Protein AF-A0A924RLX3-F1 (afdb_monomer_lite)

Sequence (159 aa):
MFYLFYLVIYELLSKEIRAISNETFDKALSFITIPIEFLFFIWLFALKSLKNIKLYFVYTTIYLLSFLPKLSLEKGMYYFNSFNYLIGGFILMYLILLELYQQIKSDEILISKQKKMFYITLGVGLFYIGNLPFFGLYYMILKEPTIWNYYYIFFMTTY

Secondary structure (DSSP, 8-state):
-HHHHHHHHHHHHHHHHHTTS-HHHHHHHHHHHHHHHHHHHHIIIIIIIS--HHHHHHHHHHHHHTTHHHHHS-TT-GGGTTHHHHHHHHHHHHHHHHHHHHHHHSTTHHHHTTSHHHHHHHHHIIIIIHHHHHHHHHHHHTT-HHHHHHHHHHHHHH-

Structure (mmCIF, N/CA/C/O backbone):
data_AF-A0A924RLX3-F1
#
_entry.id   AF-A0A924RLX3-F1
#
loop_
_atom_site.group_PDB
_atom_site.id
_atom_site.type_symbol
_atom_site.label_atom_id
_atom_site.label_alt_id
_atom_site.label_comp_id
_atom_site.label_asym_id
_atom_site.label_entity_id
_atom_site.label_seq_id
_atom_site.pdbx_PDB_ins_code
_atom_site.Cartn_x
_atom_site.Cartn_y
_atom_site.Cartn_z
_atom_site.occupancy
_atom_site.B_iso_or_equiv
_atom_site.auth_seq_id
_atom_site.auth_comp_id
_atom_site.auth_asym_id
_atom_site.auth_atom_id
_atom_site.pdbx_PDB_model_num
ATOM 1 N N . MET A 1 1 ? -11.302 11.488 -1.986 1.00 58.16 1 MET A N 1
ATOM 2 C CA . MET A 1 1 ? -11.396 12.478 -3.082 1.00 58.16 1 MET A CA 1
ATOM 3 C C . MET A 1 1 ? -10.021 12.950 -3.533 1.00 58.16 1 MET A C 1
ATOM 5 O O . MET A 1 1 ? -9.705 12.702 -4.682 1.00 58.16 1 MET A O 1
ATOM 9 N N . PHE A 1 2 ? -9.176 13.519 -2.665 1.00 72.50 2 PHE A N 1
ATOM 10 C CA . PHE A 1 2 ? -7.843 14.019 -3.059 1.00 72.50 2 PHE A CA 1
ATOM 11 C C . PHE A 1 2 ? -6.936 12.996 -3.767 1.00 72.50 2 PHE A C 1
ATOM 13 O O . PHE A 1 2 ? -6.316 13.332 -4.765 1.00 72.50 2 PHE A O 1
ATOM 20 N N . TYR A 1 3 ? -6.917 11.737 -3.319 1.00 75.12 3 TYR A N 1
ATOM 21 C CA . TYR A 1 3 ? -6.116 10.690 -3.967 1.00 75.12 3 TYR A CA 1
ATOM 22 C C . TYR A 1 3 ? -6.598 10.327 -5.384 1.00 75.12 3 TYR A C 1
ATOM 24 O O . TYR A 1 3 ? -5.788 10.116 -6.275 1.00 75.12 3 TYR A O 1
ATOM 32 N N . LEU A 1 4 ? -7.914 10.330 -5.627 1.00 74.12 4 LEU A N 1
ATOM 33 C CA . LEU A 1 4 ? -8.462 10.104 -6.970 1.00 74.12 4 LEU A CA 1
ATOM 34 C C . LEU A 1 4 ? -8.118 11.259 -7.912 1.00 74.12 4 LEU A C 1
ATOM 36 O O . LEU A 1 4 ? -7.771 11.021 -9.059 1.00 74.12 4 LEU A O 1
ATOM 40 N N . PHE A 1 5 ? -8.152 12.501 -7.419 1.00 79.56 5 PHE A N 1
ATOM 41 C CA . PHE A 1 5 ? -7.668 13.647 -8.191 1.00 79.56 5 PHE A CA 1
ATOM 42 C C . PHE A 1 5 ? -6.179 13.525 -8.512 1.00 79.56 5 PHE A C 1
ATOM 44 O O . PHE A 1 5 ? -5.789 13.774 -9.646 1.00 79.56 5 PHE A O 1
ATOM 51 N N . TYR A 1 6 ? -5.364 13.094 -7.548 1.00 80.88 6 TYR A N 1
ATOM 52 C CA . TYR A 1 6 ? -3.951 12.810 -7.786 1.00 80.88 6 TYR A CA 1
ATOM 53 C C . TYR A 1 6 ? -3.752 11.742 -8.873 1.00 80.88 6 TYR A C 1
ATOM 55 O O . TYR A 1 6 ? -2.969 11.971 -9.788 1.00 80.88 6 TYR A O 1
ATOM 63 N N . LEU A 1 7 ? -4.494 10.628 -8.824 1.00 79.44 7 LEU A N 1
ATOM 64 C CA . LEU A 1 7 ? -4.428 9.574 -9.843 1.00 79.44 7 LEU A CA 1
ATOM 65 C C . LEU A 1 7 ? -4.845 10.075 -11.229 1.00 79.44 7 LEU A C 1
ATOM 67 O O . LEU A 1 7 ? -4.153 9.809 -12.203 1.00 79.44 7 LEU A O 1
ATOM 71 N N . VAL A 1 8 ? -5.933 10.842 -11.319 1.00 82.06 8 VAL A N 1
ATOM 72 C CA . VAL A 1 8 ? -6.399 11.409 -12.594 1.00 82.06 8 VAL A CA 1
ATOM 73 C C . VAL A 1 8 ? -5.371 12.384 -13.168 1.00 82.06 8 VAL A C 1
ATOM 75 O O . VAL A 1 8 ? -5.068 12.328 -14.356 1.00 82.06 8 VAL A O 1
ATOM 78 N N . ILE A 1 9 ? -4.796 13.254 -12.333 1.00 80.75 9 ILE A N 1
ATOM 79 C CA . ILE A 1 9 ? -3.732 14.175 -12.753 1.00 80.75 9 ILE A CA 1
ATOM 80 C C . ILE A 1 9 ? -2.501 13.388 -13.209 1.00 80.75 9 ILE A C 1
ATOM 82 O O . ILE A 1 9 ? -1.943 13.693 -14.259 1.00 80.75 9 ILE A O 1
ATOM 86 N N . TYR A 1 10 ? -2.099 12.364 -12.455 1.00 78.25 10 TYR A N 1
ATOM 87 C CA . TYR A 1 10 ? -0.997 11.485 -12.829 1.00 78.25 10 TYR A CA 1
ATOM 88 C C . TYR A 1 10 ? -1.237 10.831 -14.190 1.00 78.25 10 TYR A C 1
ATOM 90 O O . TYR A 1 10 ? -0.352 10.860 -15.040 1.00 78.25 10 TYR A O 1
ATOM 98 N N . GLU A 1 11 ? -2.427 10.282 -14.423 1.00 78.38 11 GLU A N 1
ATOM 99 C CA . GLU A 1 11 ? -2.739 9.572 -15.658 1.00 78.38 11 GLU A CA 1
ATOM 100 C C . GLU A 1 11 ? -2.756 10.515 -16.867 1.00 78.38 11 GLU A C 1
ATOM 102 O O . GLU A 1 11 ? -2.125 10.217 -17.884 1.00 78.38 11 GLU A O 1
ATOM 107 N N . LEU A 1 12 ? -3.361 11.698 -16.724 1.00 81.06 12 LEU A N 1
ATOM 108 C CA . LEU A 1 12 ? -3.350 12.743 -17.751 1.00 81.06 12 LEU A CA 1
ATOM 109 C C . LEU A 1 12 ? -1.924 13.199 -18.088 1.00 81.06 12 LEU A C 1
ATOM 111 O O . LEU A 1 12 ? -1.556 13.243 -19.261 1.00 81.06 12 LEU A O 1
ATOM 115 N N . LEU A 1 13 ? -1.104 13.471 -17.068 1.00 76.75 13 LEU A N 1
ATOM 116 C CA . LEU A 1 13 ? 0.297 13.851 -17.258 1.00 76.75 13 LEU A CA 1
ATOM 117 C C . LEU A 1 13 ? 1.098 12.715 -17.898 1.00 76.75 13 LEU A C 1
ATOM 119 O O . LEU A 1 13 ? 1.863 12.953 -18.824 1.00 76.75 13 LEU A O 1
ATOM 123 N N . SER A 1 14 ? 0.900 11.472 -17.458 1.00 69.50 14 SER A N 1
ATOM 124 C CA . SER A 1 14 ? 1.621 10.317 -17.999 1.00 69.50 14 SER A CA 1
ATOM 125 C C . SER A 1 14 ? 1.324 10.089 -19.484 1.00 69.50 14 SER A C 1
ATOM 127 O O . SER A 1 14 ? 2.225 9.732 -20.238 1.00 69.50 14 SER A O 1
ATOM 129 N N . LYS A 1 15 ? 0.089 10.355 -19.931 1.00 73.25 15 LYS A N 1
ATOM 130 C CA . LYS A 1 15 ? -0.324 10.206 -21.331 1.00 73.25 15 LYS A CA 1
ATOM 131 C C . LYS A 1 15 ? 0.337 11.244 -22.241 1.00 73.25 15 LYS A C 1
ATOM 133 O O . LYS A 1 15 ? 0.865 10.880 -23.288 1.00 73.25 15 LYS A O 1
ATOM 138 N N . GLU A 1 16 ? 0.334 12.510 -21.828 1.00 70.44 16 GLU A N 1
ATOM 139 C CA . GLU A 1 16 ? 1.005 13.612 -22.537 1.00 70.44 16 GLU A CA 1
ATOM 140 C C . GLU A 1 16 ? 2.525 13.385 -22.594 1.00 70.44 16 GLU A C 1
ATOM 142 O O . GLU A 1 16 ? 3.168 13.573 -23.622 1.00 70.44 16 GLU A O 1
ATOM 147 N N . ILE A 1 17 ? 3.107 12.900 -21.498 1.00 64.69 17 ILE A N 1
ATOM 148 C CA . ILE A 1 17 ? 4.552 12.696 -21.365 1.00 64.69 17 ILE A CA 1
ATOM 149 C C . ILE A 1 17 ? 5.039 11.466 -22.148 1.00 64.69 17 ILE A C 1
ATOM 151 O O . ILE A 1 17 ? 6.130 11.511 -22.724 1.00 64.69 17 ILE A O 1
ATOM 155 N N . ARG A 1 18 ? 4.232 10.401 -22.253 1.00 66.19 18 ARG A N 1
ATOM 156 C CA . ARG A 1 18 ? 4.504 9.256 -23.145 1.00 66.19 18 ARG A CA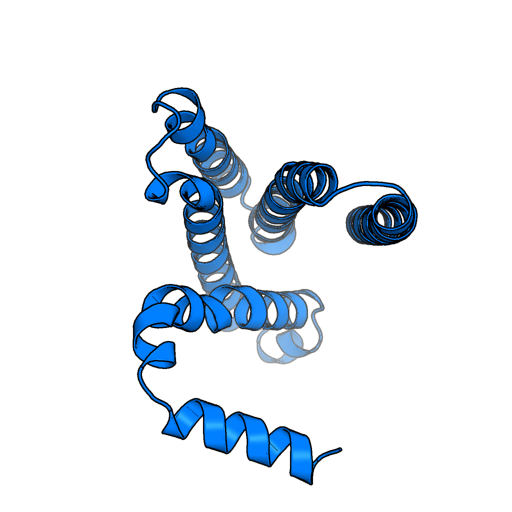 1
ATOM 157 C C . ARG A 1 18 ? 4.524 9.632 -24.618 1.00 66.19 18 ARG A C 1
ATOM 159 O O . ARG A 1 18 ? 5.227 8.994 -25.391 1.00 66.19 18 ARG A O 1
ATOM 166 N N . ALA A 1 19 ? 3.779 10.665 -25.006 1.00 67.38 19 ALA A N 1
ATOM 167 C CA . ALA A 1 19 ? 3.797 11.164 -26.376 1.00 67.38 19 ALA A CA 1
ATOM 168 C C . ALA A 1 19 ? 5.089 11.939 -26.714 1.00 67.38 19 ALA A C 1
ATOM 170 O O . ALA A 1 19 ? 5.382 12.136 -27.890 1.00 67.38 19 ALA A O 1
ATOM 171 N N . ILE A 1 20 ? 5.856 12.373 -25.702 1.00 68.88 20 ILE A N 1
ATOM 172 C CA . ILE A 1 20 ? 6.985 13.307 -25.858 1.00 68.88 20 ILE A CA 1
ATOM 173 C C . ILE A 1 20 ? 8.338 12.691 -25.440 1.00 68.88 20 ILE A C 1
ATOM 175 O O . ILE A 1 20 ? 9.379 13.133 -25.925 1.00 68.88 20 ILE A O 1
ATOM 179 N N . SER A 1 21 ? 8.372 11.688 -24.552 1.00 58.62 21 SER A N 1
ATOM 180 C CA . SER A 1 21 ? 9.612 11.219 -23.903 1.00 58.62 21 SER A CA 1
ATOM 181 C C . SER A 1 21 ? 9.880 9.710 -24.018 1.00 58.62 21 SER A C 1
ATOM 183 O O . SER A 1 21 ? 8.967 8.903 -24.158 1.00 58.62 21 SER A O 1
ATOM 185 N N . ASN A 1 22 ? 11.166 9.336 -23.938 1.00 60.25 22 ASN A N 1
ATOM 186 C CA . ASN A 1 22 ? 11.646 7.947 -23.896 1.00 60.25 22 ASN A CA 1
ATOM 187 C C . ASN A 1 22 ? 11.262 7.237 -22.577 1.00 60.25 22 ASN A C 1
ATOM 189 O O . ASN A 1 22 ? 11.099 7.887 -21.543 1.00 60.25 22 ASN A O 1
ATOM 193 N N . GLU A 1 23 ? 11.245 5.892 -22.588 1.00 61.06 23 GLU A N 1
ATOM 194 C CA . GLU A 1 23 ? 10.917 4.978 -21.464 1.00 61.06 23 GLU A CA 1
ATOM 195 C C . GLU A 1 23 ? 11.507 5.333 -20.079 1.00 61.06 23 GLU A C 1
ATOM 197 O O . GLU A 1 23 ? 11.050 4.842 -19.043 1.00 61.06 23 GLU A O 1
ATOM 202 N N . THR A 1 24 ? 12.573 6.129 -20.027 1.00 59.78 24 THR A N 1
ATOM 203 C CA . THR A 1 24 ? 13.251 6.540 -18.795 1.00 59.78 24 THR A CA 1
ATOM 204 C C . THR A 1 24 ? 12.398 7.450 -17.912 1.00 59.78 24 THR A C 1
ATOM 206 O O . THR A 1 24 ? 12.507 7.361 -16.687 1.00 59.78 24 THR A O 1
ATOM 209 N N . PHE A 1 25 ? 11.529 8.285 -18.487 1.00 63.34 25 PHE A N 1
ATOM 210 C CA . PHE A 1 25 ? 10.708 9.219 -17.710 1.00 63.34 25 PHE A CA 1
ATOM 211 C C . PHE A 1 25 ? 9.480 8.539 -17.081 1.00 63.34 25 PHE A C 1
ATOM 213 O O . PHE A 1 25 ? 9.163 8.788 -15.917 1.00 63.34 25 PHE A O 1
ATOM 220 N N . ASP A 1 26 ? 8.859 7.588 -17.784 1.00 61.41 26 ASP A N 1
ATOM 221 C CA . ASP A 1 26 ? 7.787 6.737 -17.239 1.00 61.41 26 ASP A CA 1
ATOM 222 C C . ASP A 1 26 ? 8.255 5.923 -16.022 1.00 61.41 26 ASP A C 1
ATOM 224 O O . ASP A 1 26 ? 7.535 5.786 -15.024 1.00 61.41 26 ASP A O 1
ATOM 228 N N . LYS A 1 27 ? 9.496 5.421 -16.065 1.00 65.56 27 LYS A N 1
ATOM 229 C CA . LYS A 1 27 ? 10.123 4.728 -14.928 1.00 65.56 27 LYS A CA 1
ATOM 230 C C . LYS A 1 27 ? 10.310 5.666 -13.730 1.00 65.56 27 LYS A C 1
ATOM 232 O O . LYS A 1 27 ? 10.097 5.241 -12.596 1.00 65.56 27 LYS A O 1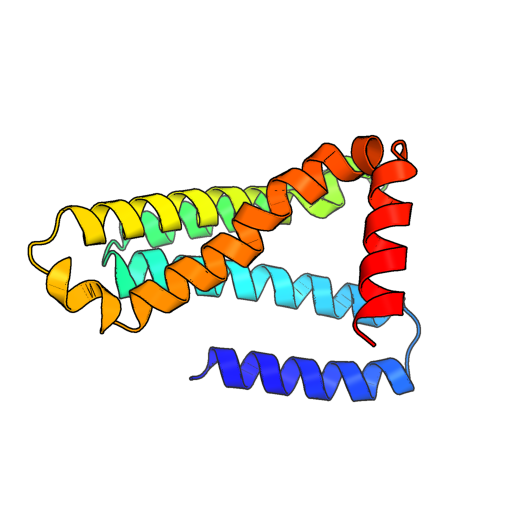
ATOM 237 N N . ALA A 1 28 ? 10.660 6.933 -13.962 1.00 65.25 28 ALA A N 1
ATOM 238 C CA . ALA A 1 28 ? 10.812 7.932 -12.902 1.00 65.25 28 ALA A CA 1
ATOM 239 C C . ALA A 1 28 ? 9.468 8.319 -12.260 1.00 65.25 28 ALA A C 1
ATOM 241 O O . ALA A 1 28 ? 9.369 8.400 -11.037 1.00 65.25 28 ALA A O 1
ATOM 242 N N . LEU A 1 29 ? 8.418 8.487 -13.067 1.00 66.69 29 LEU A N 1
ATOM 243 C CA . LEU A 1 29 ? 7.055 8.748 -12.597 1.00 66.69 29 LEU A CA 1
ATOM 244 C C . LEU A 1 29 ? 6.522 7.590 -11.742 1.00 66.69 29 LEU A C 1
ATOM 246 O O . LEU A 1 29 ? 6.058 7.798 -10.621 1.00 66.69 29 LEU A O 1
ATOM 250 N N . SER A 1 30 ? 6.667 6.356 -12.227 1.00 68.44 30 SER A N 1
ATOM 251 C CA . SER A 1 30 ? 6.248 5.146 -11.503 1.00 68.44 30 SER A CA 1
ATOM 252 C C . SER A 1 30 ? 6.980 4.971 -10.166 1.00 68.44 30 SER A C 1
ATOM 254 O O . SER A 1 30 ? 6.398 4.487 -9.195 1.00 68.44 30 SER A O 1
ATOM 256 N N . PHE A 1 31 ? 8.240 5.416 -10.087 1.00 72.38 31 PHE A N 1
ATOM 257 C CA . PHE A 1 31 ? 9.040 5.383 -8.861 1.00 72.38 31 PHE A CA 1
ATOM 258 C C . PHE A 1 31 ? 8.481 6.277 -7.741 1.00 72.38 31 PHE A C 1
ATOM 260 O O . PHE A 1 31 ? 8.782 6.031 -6.577 1.00 72.38 31 PHE A O 1
ATOM 267 N N . ILE A 1 32 ? 7.658 7.276 -8.069 1.00 77.50 32 ILE A N 1
ATOM 268 C CA . ILE A 1 32 ? 7.025 8.184 -7.101 1.00 77.50 32 ILE A CA 1
ATOM 269 C C . ILE A 1 32 ? 5.581 7.760 -6.812 1.00 77.50 32 ILE A C 1
ATOM 271 O O . ILE A 1 32 ? 5.156 7.755 -5.655 1.00 77.50 32 ILE A O 1
ATOM 275 N N . THR A 1 33 ? 4.838 7.365 -7.844 1.00 80.44 33 THR A N 1
ATOM 276 C CA . THR A 1 33 ? 3.407 7.055 -7.727 1.00 80.44 33 THR A CA 1
ATOM 277 C C . THR A 1 33 ? 3.143 5.837 -6.853 1.00 80.44 33 THR A C 1
ATOM 279 O O . THR A 1 33 ? 2.311 5.904 -5.950 1.00 80.44 33 THR A O 1
ATOM 282 N N . ILE A 1 34 ? 3.894 4.752 -7.063 1.00 82.75 34 ILE A N 1
ATOM 283 C CA . ILE A 1 34 ? 3.723 3.503 -6.310 1.00 82.75 34 ILE A CA 1
ATOM 284 C C . ILE A 1 34 ? 3.953 3.726 -4.799 1.00 82.75 34 ILE A C 1
ATOM 286 O O . ILE A 1 34 ? 3.118 3.306 -3.996 1.00 82.75 34 ILE A O 1
ATOM 290 N N . PRO A 1 35 ? 5.022 4.420 -4.356 1.00 88.12 35 PRO A N 1
ATOM 291 C CA . PRO A 1 35 ? 5.179 4.751 -2.941 1.00 88.12 35 PRO A CA 1
ATOM 292 C C . PRO A 1 35 ? 4.054 5.583 -2.339 1.00 88.12 35 PRO A C 1
ATOM 294 O O . PRO A 1 35 ? 3.621 5.309 -1.219 1.00 88.12 35 PRO A O 1
ATOM 297 N N . ILE A 1 36 ? 3.569 6.587 -3.071 1.00 89.12 36 ILE A N 1
ATOM 298 C CA . ILE A 1 36 ? 2.459 7.431 -2.615 1.00 89.12 36 ILE A CA 1
ATOM 299 C C . ILE A 1 36 ? 1.182 6.601 -2.459 1.00 89.12 36 ILE A C 1
ATOM 301 O O . ILE A 1 36 ? 0.446 6.785 -1.491 1.00 89.12 36 ILE A O 1
ATOM 305 N N . GLU A 1 37 ? 0.940 5.663 -3.369 1.00 90.00 37 GLU A N 1
ATOM 306 C CA . GLU A 1 37 ? -0.181 4.730 -3.301 1.00 90.00 37 GLU A CA 1
ATOM 307 C C . GLU A 1 37 ? -0.123 3.836 -2.052 1.00 90.00 37 GLU A C 1
ATOM 309 O O . GLU A 1 37 ? -1.101 3.765 -1.303 1.00 90.00 37 GLU A O 1
ATOM 314 N N . PHE A 1 38 ? 1.029 3.236 -1.737 1.00 92.31 38 PHE A N 1
ATOM 315 C CA . PHE A 1 38 ? 1.170 2.454 -0.502 1.00 92.31 38 PHE A CA 1
ATOM 316 C C . PHE A 1 38 ? 0.979 3.302 0.758 1.00 92.31 38 PHE A C 1
ATOM 318 O O . PHE A 1 38 ? 0.278 2.878 1.679 1.00 92.31 38 PHE A O 1
ATOM 325 N N . LEU A 1 39 ? 1.544 4.512 0.804 1.00 94.31 39 LEU A N 1
ATOM 326 C CA . LEU A 1 39 ? 1.339 5.437 1.923 1.00 94.31 39 LEU A CA 1
ATOM 327 C C . LEU A 1 39 ? -0.139 5.816 2.082 1.00 94.31 39 LEU A C 1
ATOM 329 O O . LEU A 1 39 ? -0.653 5.858 3.203 1.00 94.31 39 LEU A O 1
ATOM 333 N N . PHE A 1 40 ? -0.838 6.041 0.968 1.00 94.38 40 PHE A N 1
ATOM 334 C CA . PHE A 1 40 ? -2.272 6.296 0.967 1.00 94.38 40 PHE A CA 1
ATOM 335 C C . PHE A 1 40 ? -3.056 5.111 1.539 1.00 94.38 40 PHE A C 1
ATOM 337 O O . PHE A 1 40 ? -3.923 5.318 2.392 1.00 94.38 40 PHE A O 1
ATOM 344 N N . PHE A 1 41 ? -2.747 3.877 1.139 1.00 94.12 41 PHE A N 1
ATOM 345 C CA . PHE A 1 41 ? -3.439 2.708 1.678 1.00 94.12 41 PHE A CA 1
ATOM 346 C C . PHE A 1 41 ? -3.122 2.458 3.155 1.00 94.12 41 PHE A C 1
ATOM 348 O O . PHE A 1 41 ? -4.040 2.171 3.923 1.00 94.12 41 PHE A O 1
ATOM 355 N N . ILE A 1 42 ? -1.872 2.640 3.592 1.00 95.50 42 ILE A N 1
ATOM 356 C CA . ILE A 1 42 ? -1.506 2.551 5.016 1.00 95.50 42 ILE A CA 1
ATOM 357 C C . ILE A 1 42 ? -2.317 3.566 5.830 1.00 95.50 42 ILE A C 1
ATOM 359 O O . ILE A 1 42 ? -2.904 3.213 6.852 1.00 95.50 42 ILE A O 1
ATOM 363 N N . TRP A 1 43 ? -2.416 4.810 5.358 1.00 95.75 43 TRP A N 1
ATOM 364 C CA . TRP A 1 43 ? -3.265 5.834 5.966 1.00 95.75 43 TRP A CA 1
ATOM 365 C C . TRP A 1 43 ? -4.744 5.424 5.996 1.00 95.75 43 TRP A C 1
ATOM 367 O O . TRP A 1 43 ? -5.409 5.542 7.030 1.00 95.75 43 TRP A O 1
ATOM 377 N N . LEU A 1 44 ? -5.261 4.926 4.873 1.00 94.81 44 LEU A N 1
ATOM 378 C CA . LEU A 1 44 ? -6.668 4.577 4.712 1.00 94.81 44 LEU A CA 1
ATOM 379 C C . LEU A 1 44 ? -7.075 3.442 5.660 1.00 94.81 44 LEU A C 1
ATOM 381 O O . LEU A 1 44 ? -8.050 3.575 6.399 1.00 94.81 44 LEU A O 1
ATOM 385 N N . PHE A 1 45 ? -6.313 2.351 5.690 1.00 95.12 45 PHE A N 1
ATOM 386 C CA . PHE A 1 45 ? -6.622 1.220 6.558 1.00 95.12 45 PHE A CA 1
ATOM 387 C C . PHE A 1 45 ? -6.291 1.522 8.020 1.00 95.12 45 PHE A C 1
ATOM 389 O O . PHE A 1 45 ? -7.167 1.407 8.874 1.00 95.12 45 PHE A O 1
ATOM 396 N N . ALA A 1 46 ? -5.070 1.967 8.333 1.00 95.50 46 ALA A N 1
ATOM 397 C CA . ALA A 1 46 ? -4.638 2.101 9.723 1.00 95.50 46 ALA A CA 1
ATOM 398 C C . ALA A 1 46 ? -5.297 3.283 10.456 1.00 95.50 46 ALA A C 1
ATOM 400 O O . ALA A 1 46 ? -5.740 3.114 11.592 1.00 95.50 46 ALA A O 1
ATOM 401 N N . LEU A 1 47 ? -5.400 4.468 9.833 1.00 93.94 47 LEU A N 1
ATOM 402 C CA . LEU A 1 47 ? -5.994 5.645 10.487 1.00 93.94 47 LEU A CA 1
ATOM 403 C C . LEU A 1 47 ? -7.492 5.778 10.255 1.00 93.94 47 LEU A C 1
ATOM 405 O O . LEU A 1 47 ? -8.215 6.095 11.198 1.00 93.94 47 LEU A O 1
ATOM 409 N N . LYS A 1 48 ? -7.966 5.624 9.013 1.00 92.81 48 LYS A N 1
ATOM 410 C CA . LYS A 1 48 ? -9.377 5.903 8.707 1.00 92.81 48 LYS A CA 1
ATOM 411 C C . LYS A 1 48 ? -10.299 4.746 9.058 1.00 92.81 48 LYS A C 1
ATOM 413 O O . LYS A 1 48 ? -11.379 5.014 9.582 1.00 92.81 48 LYS A O 1
ATOM 418 N N . SER A 1 49 ? -9.876 3.510 8.814 1.00 91.69 49 SER A N 1
ATOM 419 C CA . SER A 1 49 ? -10.708 2.334 9.068 1.00 91.69 49 SER A CA 1
ATOM 420 C C . SER A 1 49 ? -10.508 1.763 10.475 1.00 91.69 49 SER A C 1
ATOM 422 O O . SER A 1 49 ? -11.384 1.902 11.330 1.00 91.69 49 SER A O 1
ATOM 424 N N . LEU A 1 50 ? -9.304 1.256 10.762 1.00 92.94 50 LEU A N 1
ATOM 425 C CA . LEU A 1 50 ? -8.936 0.622 12.035 1.00 92.94 50 LEU A CA 1
ATOM 426 C C . LEU A 1 50 ? -8.806 1.624 13.199 1.00 92.94 50 LEU A C 1
ATOM 428 O O . LEU A 1 50 ? -8.765 1.221 14.361 1.00 92.94 50 LEU A O 1
ATOM 432 N N . LYS A 1 51 ? -8.713 2.931 12.901 1.00 94.38 51 LYS A N 1
ATOM 433 C CA . LYS A 1 51 ? -8.560 4.032 13.876 1.00 94.38 51 LYS A CA 1
ATOM 434 C C . LYS A 1 51 ? -7.375 3.850 14.834 1.00 94.38 51 LYS A C 1
ATOM 436 O O . LYS A 1 51 ? -7.418 4.288 15.984 1.00 94.38 51 LYS A O 1
ATOM 441 N N . ASN A 1 52 ? -6.295 3.229 14.366 1.00 95.38 52 ASN A N 1
ATOM 442 C CA . ASN A 1 52 ? -5.117 2.932 15.169 1.00 95.38 52 ASN A CA 1
ATOM 443 C C . ASN A 1 52 ? -3.901 3.740 14.697 1.00 95.38 52 ASN A C 1
ATOM 445 O O . ASN A 1 52 ? -3.186 3.370 13.764 1.00 95.38 52 ASN A O 1
ATOM 449 N N . ILE A 1 53 ? -3.636 4.838 15.408 1.00 95.69 53 ILE A N 1
ATOM 450 C CA . ILE A 1 53 ? -2.531 5.749 15.098 1.00 95.69 53 ILE A CA 1
ATOM 451 C C . ILE A 1 53 ? -1.150 5.108 15.250 1.00 95.69 53 ILE A C 1
ATOM 453 O O . ILE A 1 53 ? -0.237 5.434 14.494 1.00 95.69 53 ILE A O 1
ATOM 457 N N . LYS A 1 54 ? -1.001 4.152 16.175 1.00 96.31 54 LYS A N 1
ATOM 458 C CA . LYS A 1 54 ? 0.266 3.438 16.366 1.00 96.31 54 LYS A CA 1
ATOM 459 C C . LYS A 1 54 ? 0.580 2.569 15.151 1.00 96.31 54 LYS A C 1
ATOM 461 O O . LYS A 1 54 ? 1.700 2.630 14.658 1.00 96.31 54 LYS A O 1
ATOM 466 N N . LEU A 1 55 ? -0.407 1.826 14.634 1.00 94.75 55 LEU A N 1
ATOM 467 C CA . LEU A 1 55 ? -0.224 1.010 13.424 1.00 94.75 55 LEU A CA 1
ATOM 468 C C . LEU A 1 55 ? 0.172 1.874 12.227 1.00 94.75 55 LEU A C 1
ATOM 470 O O . LEU A 1 55 ? 1.080 1.506 11.489 1.00 94.75 55 LEU A O 1
ATOM 474 N N . TYR A 1 56 ? -0.452 3.043 12.068 1.00 96.81 56 TYR A N 1
ATOM 475 C CA . TYR A 1 56 ? -0.103 3.965 10.991 1.00 96.81 56 TYR A CA 1
ATOM 476 C C . TYR A 1 56 ? 1.365 4.387 11.033 1.00 96.81 56 TYR A C 1
ATOM 478 O O . TYR A 1 56 ? 2.067 4.237 10.034 1.00 96.81 56 TYR A O 1
ATOM 486 N N . PHE A 1 57 ? 1.840 4.887 12.179 1.00 97.19 57 PHE A N 1
ATOM 487 C CA . PHE A 1 57 ? 3.224 5.340 12.295 1.00 97.19 57 PHE A CA 1
ATOM 488 C C . PHE A 1 57 ? 4.211 4.186 12.135 1.00 97.19 57 PHE A C 1
ATOM 490 O O . PHE A 1 57 ? 5.149 4.312 11.356 1.00 97.19 57 PHE A O 1
ATOM 497 N N . VAL A 1 58 ? 3.965 3.045 12.787 1.00 97.62 58 VAL A N 1
ATOM 498 C CA . VAL A 1 58 ? 4.837 1.865 12.683 1.00 97.62 58 VAL A CA 1
ATOM 499 C C . VAL A 1 58 ? 4.981 1.415 11.230 1.00 97.62 58 VAL A C 1
ATOM 501 O O . VAL A 1 58 ? 6.101 1.304 10.736 1.00 97.62 58 VAL A O 1
ATOM 504 N N . TYR A 1 59 ? 3.875 1.206 10.514 1.00 97.25 59 TYR A N 1
ATOM 505 C CA . TYR A 1 59 ? 3.944 0.705 9.142 1.00 97.25 59 TYR A CA 1
ATOM 506 C C . TYR A 1 59 ? 4.431 1.741 8.139 1.00 97.25 59 TYR A C 1
ATOM 508 O O . TYR A 1 59 ? 5.156 1.382 7.216 1.00 97.25 59 TYR A O 1
ATOM 516 N N . THR A 1 60 ? 4.113 3.020 8.341 1.00 96.88 60 THR A N 1
ATOM 517 C CA . THR A 1 60 ? 4.681 4.100 7.524 1.00 96.88 60 THR A CA 1
ATOM 518 C C . THR A 1 60 ? 6.198 4.147 7.684 1.00 96.88 60 THR A C 1
ATOM 520 O O . THR A 1 60 ? 6.917 4.191 6.690 1.00 96.88 60 THR A O 1
ATOM 523 N N . THR A 1 61 ? 6.706 4.070 8.916 1.00 96.50 61 THR A N 1
ATOM 524 C CA . THR A 1 61 ? 8.148 4.056 9.180 1.00 96.50 61 THR A CA 1
ATOM 525 C C . THR A 1 61 ? 8.816 2.826 8.573 1.00 96.50 61 THR A C 1
ATOM 527 O O . THR A 1 61 ? 9.806 2.979 7.866 1.00 96.50 61 THR A O 1
ATOM 530 N N . ILE A 1 62 ? 8.267 1.623 8.776 1.00 96.19 62 ILE A N 1
ATOM 531 C CA . ILE A 1 62 ? 8.804 0.391 8.168 1.00 96.19 62 ILE A CA 1
ATOM 532 C C . ILE A 1 62 ? 8.836 0.516 6.640 1.00 96.19 62 ILE A C 1
ATOM 534 O O . ILE A 1 62 ? 9.843 0.186 6.011 1.00 96.19 62 ILE A O 1
ATOM 538 N N . TYR A 1 63 ? 7.763 1.036 6.040 1.00 94.88 63 TYR A N 1
ATOM 539 C CA . TYR A 1 63 ? 7.688 1.237 4.600 1.00 94.88 63 TYR A CA 1
ATOM 540 C C . TYR A 1 63 ? 8.745 2.230 4.099 1.00 94.88 63 TYR A C 1
ATOM 542 O O . TYR A 1 63 ? 9.453 1.933 3.142 1.00 94.88 63 TYR A O 1
ATOM 550 N N . LEU A 1 64 ? 8.932 3.372 4.764 1.00 93.25 64 LEU A N 1
ATOM 551 C CA . LEU A 1 64 ? 9.956 4.352 4.382 1.00 93.25 64 LEU A CA 1
ATOM 552 C C . LEU A 1 64 ? 11.383 3.808 4.562 1.00 93.25 64 LEU A C 1
ATOM 554 O O . LEU A 1 64 ? 12.243 4.043 3.715 1.00 93.25 64 LEU A O 1
ATOM 558 N N . LEU A 1 65 ? 11.630 3.017 5.609 1.00 92.31 65 LEU A N 1
ATOM 559 C CA . LEU A 1 65 ? 12.921 2.355 5.820 1.00 92.31 65 LEU A CA 1
ATOM 560 C C . LEU A 1 65 ? 13.231 1.310 4.736 1.00 92.31 65 LEU A C 1
ATOM 562 O O . LEU A 1 65 ? 14.402 1.058 4.457 1.00 92.31 65 LEU A O 1
ATOM 566 N N . SER A 1 66 ? 12.215 0.755 4.064 1.00 90.69 66 SER A N 1
ATOM 567 C CA . SER A 1 66 ? 12.408 -0.195 2.957 1.00 90.69 66 SER A CA 1
ATOM 568 C C . SER A 1 66 ? 13.113 0.401 1.731 1.00 90.69 66 SER A C 1
ATOM 570 O O . SER A 1 66 ? 13.584 -0.343 0.873 1.00 90.69 66 SER A O 1
ATOM 572 N N . PHE A 1 67 ? 13.238 1.729 1.648 1.00 86.56 67 PHE A N 1
ATOM 573 C CA . PHE A 1 67 ? 13.993 2.398 0.587 1.00 86.56 67 PHE A CA 1
ATOM 574 C C . PHE A 1 67 ? 15.498 2.452 0.874 1.00 86.56 67 PHE A C 1
ATOM 576 O O . PHE A 1 67 ? 16.283 2.622 -0.058 1.00 86.56 67 PHE A O 1
ATOM 583 N N . LEU A 1 68 ? 15.922 2.271 2.132 1.00 85.19 68 LEU A N 1
ATOM 584 C CA . LEU A 1 68 ? 17.334 2.354 2.518 1.00 85.19 68 LEU A CA 1
ATOM 585 C C . LEU A 1 68 ? 18.225 1.313 1.822 1.00 85.19 68 LEU A C 1
ATOM 587 O O . LEU A 1 68 ? 19.272 1.719 1.322 1.00 85.19 68 LEU A O 1
ATOM 591 N N . PRO A 1 69 ? 17.839 0.023 1.697 1.00 79.25 69 PRO A N 1
ATOM 592 C CA . PRO A 1 69 ? 18.659 -0.966 0.992 1.00 79.25 69 PRO A CA 1
ATOM 593 C C . PRO A 1 69 ? 18.961 -0.573 -0.458 1.00 79.25 69 PRO A C 1
ATOM 595 O O . PRO A 1 69 ? 20.031 -0.874 -0.974 1.00 79.25 69 PRO A O 1
ATOM 598 N N . LYS A 1 70 ? 18.039 0.144 -1.115 1.00 72.50 70 LYS A N 1
ATOM 599 C CA . LYS A 1 70 ? 18.239 0.645 -2.480 1.00 72.50 70 LYS A CA 1
ATOM 600 C C . LYS A 1 70 ? 19.276 1.774 -2.545 1.00 72.50 70 LYS A C 1
ATOM 602 O O . LYS A 1 70 ? 19.909 1.947 -3.580 1.00 72.50 70 LYS A O 1
ATOM 607 N N . LEU A 1 71 ? 19.429 2.550 -1.471 1.00 72.38 71 LEU A N 1
ATOM 608 C CA . LEU A 1 71 ? 20.392 3.652 -1.388 1.00 72.38 71 LEU A CA 1
ATOM 609 C C . LEU A 1 71 ? 21.802 3.174 -1.016 1.00 72.38 71 LEU A C 1
ATOM 611 O O . LEU A 1 71 ? 22.770 3.822 -1.403 1.00 72.38 71 LEU A O 1
ATOM 615 N N . SER A 1 72 ? 21.924 2.072 -0.268 1.00 68.38 72 SER A N 1
ATOM 616 C CA . SER A 1 72 ? 23.205 1.569 0.247 1.00 68.38 72 SER A CA 1
ATOM 617 C C . SER A 1 72 ? 23.868 0.484 -0.606 1.00 68.38 72 SER A C 1
ATOM 619 O O . SER A 1 72 ? 25.061 0.244 -0.435 1.00 68.38 72 SER A O 1
ATOM 621 N N . LEU A 1 73 ? 23.134 -0.182 -1.503 1.00 65.75 73 LEU A N 1
ATOM 622 C CA . LEU A 1 73 ? 23.661 -1.271 -2.330 1.00 65.75 73 LEU A CA 1
ATOM 623 C C . LEU A 1 73 ? 24.038 -0.781 -3.736 1.00 65.75 73 LEU A C 1
ATOM 625 O O . LEU A 1 73 ? 23.271 -0.075 -4.391 1.00 65.75 73 LEU A O 1
ATOM 629 N N . GLU A 1 74 ? 25.229 -1.172 -4.202 1.00 54.81 74 GLU A N 1
ATOM 630 C CA . GLU A 1 74 ? 25.754 -0.809 -5.522 1.00 54.81 74 GLU A CA 1
ATOM 631 C C . GLU A 1 74 ? 24.803 -1.192 -6.669 1.00 54.81 74 GLU A C 1
ATOM 633 O O . GLU A 1 74 ? 24.105 -2.213 -6.644 1.00 54.81 74 GLU A O 1
ATOM 638 N N . LYS A 1 75 ? 24.804 -0.345 -7.708 1.00 53.38 75 LYS A N 1
ATOM 639 C CA . LYS A 1 75 ? 24.029 -0.495 -8.947 1.00 53.38 75 LYS A CA 1
ATOM 640 C C . LYS A 1 75 ? 24.349 -1.839 -9.618 1.00 53.38 75 LYS A C 1
ATOM 642 O O . LYS A 1 75 ? 25.290 -1.930 -10.395 1.00 53.38 75 LYS A O 1
ATOM 647 N N . GLY A 1 76 ? 23.557 -2.874 -9.350 1.00 50.84 76 GLY A N 1
ATOM 648 C CA . GLY A 1 76 ? 23.735 -4.174 -10.011 1.00 50.84 76 GLY A CA 1
ATOM 649 C C . GLY A 1 76 ? 22.887 -5.322 -9.468 1.00 50.84 76 GLY A C 1
ATOM 650 O O . GLY A 1 76 ? 22.622 -6.283 -10.186 1.00 50.84 76 GLY A O 1
ATOM 651 N N . MET A 1 77 ? 22.394 -5.226 -8.232 1.00 47.16 77 MET A N 1
ATOM 652 C CA . MET A 1 77 ? 21.570 -6.283 -7.640 1.00 47.16 77 MET A CA 1
ATOM 653 C C . MET A 1 77 ? 20.090 -6.098 -8.024 1.00 47.16 77 MET A C 1
ATOM 655 O O . MET A 1 77 ? 19.332 -5.429 -7.321 1.00 47.16 77 MET A O 1
ATOM 659 N N . TYR A 1 78 ? 19.664 -6.711 -9.137 1.00 49.09 78 TYR A N 1
ATOM 660 C CA . TYR A 1 78 ? 18.272 -6.698 -9.636 1.00 49.09 78 TYR A CA 1
ATOM 661 C C . TYR A 1 78 ? 17.217 -7.039 -8.563 1.00 49.09 78 TYR A C 1
ATOM 663 O O . TYR A 1 78 ? 16.099 -6.526 -8.612 1.00 49.09 78 TYR A O 1
ATOM 671 N N . TYR A 1 79 ? 17.589 -7.840 -7.560 1.00 50.22 79 TYR A N 1
ATOM 672 C CA . TYR A 1 79 ? 16.735 -8.258 -6.446 1.00 50.22 79 TYR A CA 1
ATOM 673 C C . TYR A 1 79 ? 16.170 -7.099 -5.605 1.00 50.22 79 TYR A C 1
ATOM 675 O O . TYR A 1 79 ? 15.084 -7.228 -5.044 1.00 50.22 79 TYR A O 1
ATOM 683 N N . PHE A 1 80 ? 16.850 -5.948 -5.539 1.00 53.50 80 PHE A N 1
ATOM 684 C CA . PHE A 1 80 ? 16.449 -4.844 -4.655 1.00 53.50 80 PHE A CA 1
ATOM 685 C C . PHE A 1 80 ? 15.574 -3.781 -5.321 1.00 53.50 80 PHE A C 1
ATOM 687 O O . PHE A 1 80 ? 15.026 -2.923 -4.628 1.00 53.50 80 PHE A O 1
ATOM 694 N N . ASN A 1 81 ? 15.373 -3.843 -6.642 1.00 57.91 81 ASN A N 1
ATOM 695 C CA . ASN A 1 81 ? 14.562 -2.839 -7.341 1.00 57.91 81 ASN A CA 1
ATOM 696 C C . ASN A 1 81 ? 13.071 -2.885 -6.965 1.00 57.91 81 ASN A C 1
ATOM 698 O O . ASN A 1 81 ? 12.394 -1.872 -7.117 1.00 57.91 81 ASN A O 1
ATOM 702 N N . SER A 1 82 ? 12.595 -4.020 -6.439 1.00 72.94 82 SER A N 1
ATOM 703 C CA . SER A 1 82 ? 11.193 -4.238 -6.042 1.00 72.94 82 SER A CA 1
ATOM 704 C C . SER A 1 82 ? 11.022 -4.483 -4.538 1.00 72.94 82 SER A C 1
ATOM 706 O O . SER A 1 82 ? 9.950 -4.885 -4.092 1.00 72.94 82 SER A O 1
ATOM 708 N N . PHE A 1 83 ? 12.069 -4.276 -3.733 1.00 81.25 83 PHE A N 1
ATOM 709 C CA . PHE A 1 83 ? 12.039 -4.609 -2.306 1.00 81.25 83 PHE A CA 1
ATOM 710 C C . PHE A 1 83 ? 11.017 -3.767 -1.529 1.00 81.25 83 PHE A C 1
ATOM 712 O O . PHE A 1 83 ? 10.226 -4.293 -0.748 1.00 81.25 83 PHE A O 1
ATOM 719 N N . ASN A 1 84 ? 10.973 -2.465 -1.806 1.00 86.31 84 ASN A N 1
ATOM 720 C CA . ASN A 1 84 ? 9.970 -1.556 -1.259 1.00 86.31 84 ASN A CA 1
ATOM 721 C C . ASN A 1 84 ? 8.544 -1.948 -1.679 1.00 86.31 84 ASN A C 1
ATOM 723 O O . ASN A 1 84 ? 7.630 -1.893 -0.861 1.00 86.31 84 ASN A O 1
ATOM 727 N N . TYR A 1 85 ? 8.353 -2.399 -2.923 1.00 85.31 85 TYR A N 1
ATOM 728 C CA . TYR A 1 85 ? 7.064 -2.905 -3.399 1.00 85.31 85 TYR A CA 1
ATOM 729 C C . TYR A 1 85 ? 6.619 -4.148 -2.616 1.00 85.31 85 TYR A C 1
ATOM 731 O O . TYR A 1 85 ? 5.474 -4.216 -2.175 1.00 85.31 85 TYR A O 1
ATOM 739 N N . LEU A 1 86 ? 7.532 -5.095 -2.369 1.00 86.94 86 LEU A N 1
ATOM 740 C CA . LEU A 1 86 ? 7.248 -6.282 -1.557 1.00 86.94 86 LEU A CA 1
ATOM 741 C C . LEU A 1 86 ? 6.864 -5.908 -0.122 1.00 86.94 86 LEU A C 1
ATOM 743 O O . LEU A 1 86 ? 5.835 -6.372 0.366 1.00 86.94 86 LEU A O 1
ATOM 747 N N . ILE A 1 87 ? 7.641 -5.043 0.541 1.00 91.00 87 ILE A N 1
ATOM 748 C CA . ILE A 1 87 ? 7.319 -4.592 1.905 1.00 91.00 87 ILE A CA 1
ATOM 749 C C . ILE A 1 87 ? 5.958 -3.890 1.945 1.00 91.00 87 ILE A C 1
ATOM 751 O O . ILE A 1 87 ? 5.144 -4.197 2.816 1.00 91.00 87 ILE A O 1
ATOM 755 N N . GLY A 1 88 ? 5.681 -2.998 0.989 1.00 91.94 88 GLY A N 1
ATOM 756 C CA . GLY A 1 88 ? 4.377 -2.347 0.859 1.00 91.94 88 GLY A CA 1
ATOM 757 C C . GLY A 1 88 ? 3.237 -3.355 0.714 1.00 91.94 88 GLY A C 1
ATOM 758 O O . GLY A 1 88 ? 2.247 -3.269 1.440 1.00 91.94 88 GLY A O 1
ATOM 759 N N . GLY A 1 89 ? 3.405 -4.355 -0.156 1.00 90.31 89 GLY A N 1
ATOM 760 C CA . GLY A 1 89 ? 2.434 -5.427 -0.370 1.00 90.31 89 GLY A CA 1
ATOM 761 C C . GLY A 1 89 ? 2.159 -6.257 0.887 1.00 90.31 89 GLY A C 1
ATOM 762 O O . GLY A 1 89 ? 0.998 -6.486 1.221 1.00 90.31 89 GLY A O 1
ATOM 763 N N . PHE A 1 90 ? 3.196 -6.652 1.633 1.00 91.62 90 PHE A N 1
ATOM 764 C CA . PHE A 1 90 ? 3.033 -7.406 2.885 1.00 91.62 90 PHE A CA 1
ATOM 765 C C . PHE A 1 90 ? 2.331 -6.596 3.978 1.00 91.62 90 PHE A C 1
ATOM 767 O O . PHE A 1 90 ? 1.430 -7.112 4.642 1.00 91.62 90 PHE A O 1
ATOM 774 N N . ILE A 1 91 ? 2.714 -5.327 4.151 1.00 94.75 91 ILE A N 1
ATOM 775 C CA . ILE A 1 91 ? 2.049 -4.414 5.089 1.00 94.75 91 ILE A CA 1
ATOM 776 C C . ILE A 1 91 ? 0.569 -4.290 4.729 1.00 94.75 91 ILE A C 1
ATOM 778 O O . ILE A 1 91 ? -0.298 -4.416 5.595 1.00 94.75 91 ILE A O 1
ATOM 782 N N . LEU A 1 92 ? 0.278 -4.068 3.447 1.00 94.50 92 LEU A N 1
ATOM 783 C CA . LEU A 1 92 ? -1.080 -3.892 2.959 1.00 94.50 92 LEU A CA 1
ATOM 784 C C . LEU A 1 92 ? -1.921 -5.157 3.151 1.00 94.50 92 LEU A C 1
ATOM 786 O O . LEU A 1 92 ? -3.036 -5.074 3.659 1.00 94.50 92 LEU A O 1
ATOM 790 N N . MET A 1 93 ? -1.364 -6.327 2.832 1.00 93.31 93 MET A N 1
ATOM 791 C CA . MET A 1 93 ? -2.001 -7.620 3.077 1.00 93.31 93 MET A CA 1
ATOM 792 C C . MET A 1 93 ? -2.366 -7.790 4.554 1.00 93.31 93 MET A C 1
ATOM 794 O O . MET A 1 93 ? -3.496 -8.154 4.873 1.00 93.31 93 MET A O 1
ATOM 798 N N . TYR A 1 94 ? -1.442 -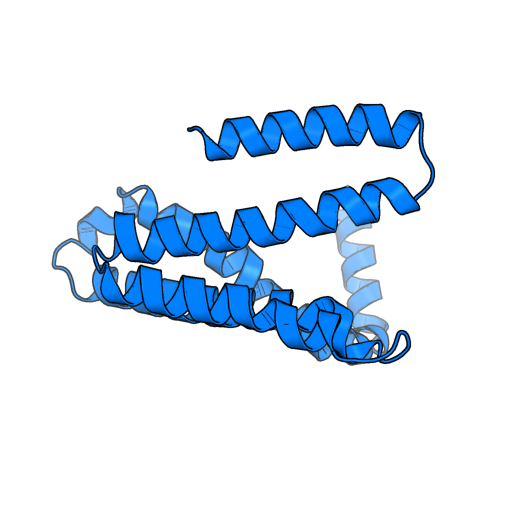7.483 5.466 1.00 95.00 94 TYR A N 1
ATOM 799 C CA . TYR A 1 94 ? -1.704 -7.577 6.899 1.00 95.00 94 TYR A CA 1
ATOM 800 C C . TYR A 1 94 ? -2.813 -6.616 7.359 1.00 95.00 94 TYR A C 1
ATOM 802 O O . TYR A 1 94 ? -3.716 -7.019 8.092 1.00 95.00 94 TYR A O 1
ATOM 810 N N . LEU A 1 95 ? -2.792 -5.360 6.899 1.00 95.38 95 LEU A N 1
ATOM 811 C CA . LEU A 1 95 ? -3.829 -4.374 7.223 1.00 95.38 95 LEU A CA 1
ATOM 812 C C . LEU A 1 95 ? -5.213 -4.792 6.707 1.00 95.38 95 LEU A C 1
ATOM 814 O O . LEU A 1 95 ? -6.203 -4.620 7.415 1.00 95.38 95 LEU A O 1
ATOM 818 N N . ILE A 1 96 ? -5.276 -5.386 5.515 1.00 94.06 96 ILE A N 1
ATOM 819 C CA . ILE A 1 96 ? -6.507 -5.943 4.941 1.00 94.06 96 ILE A CA 1
ATOM 820 C C . ILE A 1 96 ? -7.039 -7.091 5.799 1.00 94.06 96 ILE A C 1
ATOM 822 O O . ILE A 1 96 ? -8.232 -7.131 6.086 1.00 94.06 96 ILE A O 1
ATOM 826 N N . LEU A 1 97 ? -6.173 -8.001 6.253 1.00 93.19 97 LEU A N 1
ATOM 827 C CA . LEU A 1 97 ? -6.586 -9.098 7.132 1.00 93.19 97 LEU A CA 1
ATOM 828 C C . LEU A 1 97 ? -7.146 -8.584 8.464 1.00 93.19 97 LEU A C 1
ATOM 830 O O . LEU A 1 97 ? -8.161 -9.097 8.933 1.00 93.19 97 LEU A O 1
ATOM 834 N N . LEU A 1 98 ? -6.531 -7.552 9.051 1.00 93.94 98 LEU A N 1
ATOM 835 C CA . LEU A 1 98 ? -7.057 -6.912 10.261 1.00 93.94 98 LEU A CA 1
ATOM 836 C C . LEU A 1 98 ? -8.421 -6.256 10.026 1.00 93.94 98 LEU A C 1
ATOM 838 O O . LEU A 1 98 ? -9.309 -6.383 10.867 1.00 93.94 98 LEU A O 1
ATOM 842 N N . GLU A 1 99 ? -8.590 -5.574 8.895 1.00 92.12 99 GLU A N 1
ATOM 843 C CA . GLU A 1 99 ? -9.854 -4.937 8.525 1.00 92.12 99 GLU A CA 1
ATOM 844 C C . GLU A 1 99 ? -10.967 -5.978 8.346 1.00 92.12 99 GLU A C 1
ATOM 846 O O . GLU A 1 99 ? -12.044 -5.840 8.923 1.00 92.12 99 GLU A O 1
ATOM 851 N N . LEU A 1 100 ? -10.693 -7.065 7.619 1.00 90.19 100 LEU A N 1
ATOM 852 C CA . LEU A 1 100 ? -11.637 -8.172 7.458 1.00 90.19 100 LEU A CA 1
ATOM 853 C C . LEU A 1 100 ? -11.978 -8.815 8.806 1.00 90.19 100 LEU A C 1
ATOM 855 O O . LEU A 1 100 ? -13.147 -9.068 9.090 1.00 90.19 100 LEU A O 1
ATOM 859 N N . TYR A 1 101 ? -10.983 -9.027 9.669 1.00 90.56 101 TYR A N 1
ATOM 860 C CA . TYR A 1 101 ? -11.210 -9.553 11.012 1.00 90.56 101 TYR A CA 1
ATOM 861 C C . TYR A 1 101 ? -12.114 -8.631 11.846 1.00 90.56 101 TYR A C 1
ATOM 863 O O . TYR A 1 101 ? -13.037 -9.109 12.509 1.00 90.56 101 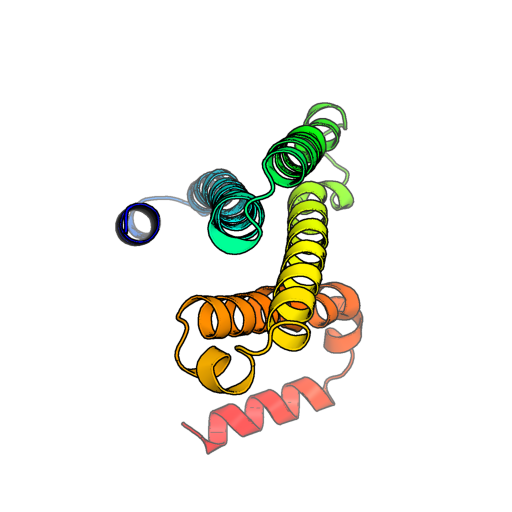TYR A O 1
ATOM 871 N N . GLN A 1 102 ? -11.905 -7.311 11.783 1.00 89.50 102 GLN A N 1
ATOM 872 C CA . GLN A 1 102 ? -12.762 -6.338 12.463 1.00 89.50 102 GLN A CA 1
ATOM 873 C C . GLN A 1 102 ? -14.198 -6.365 11.923 1.00 89.50 102 GLN A C 1
ATOM 875 O O . GLN A 1 102 ? -15.140 -6.323 12.713 1.00 89.50 102 GLN A O 1
ATOM 880 N N . GLN A 1 103 ? -14.367 -6.456 10.602 1.00 86.31 103 GLN A N 1
ATOM 881 C CA . GLN A 1 103 ? -15.677 -6.506 9.948 1.00 86.31 103 GLN A CA 1
ATOM 882 C C . GLN A 1 103 ? -16.447 -7.799 10.245 1.00 86.31 103 GLN A C 1
ATOM 884 O O . GLN A 1 103 ? -17.672 -7.768 10.311 1.00 86.31 103 GLN A O 1
ATOM 889 N N . ILE A 1 104 ? -15.748 -8.925 10.430 1.00 85.62 104 ILE A N 1
ATOM 890 C CA . ILE A 1 104 ? -16.370 -10.207 10.792 1.00 85.62 104 ILE A CA 1
ATOM 891 C C . ILE A 1 104 ? -16.795 -10.216 12.263 1.00 85.62 104 ILE A C 1
ATOM 893 O O . ILE A 1 104 ? -17.846 -10.752 12.600 1.00 85.62 104 ILE A O 1
ATOM 897 N N . LYS A 1 105 ? -15.967 -9.648 13.147 1.00 84.19 105 LYS A N 1
ATOM 898 C CA . LYS A 1 105 ? -16.218 -9.648 14.592 1.00 84.19 105 LYS A CA 1
ATOM 899 C C . LYS A 1 105 ? -17.266 -8.617 15.019 1.00 84.19 105 LYS A C 1
ATOM 901 O O . LYS A 1 105 ? -17.798 -8.730 16.120 1.00 84.19 105 LYS A O 1
ATOM 906 N N . SER A 1 106 ? -17.534 -7.599 14.205 1.00 77.19 106 SER A N 1
ATOM 907 C CA . SER A 1 106 ? -18.575 -6.628 14.519 1.00 77.19 106 SER A CA 1
ATOM 908 C C . SER A 1 106 ? -19.964 -7.187 14.202 1.00 77.19 106 SER A C 1
ATOM 910 O O . SER A 1 106 ? -20.183 -7.811 13.164 1.00 77.19 106 SER A O 1
ATOM 912 N N . ASP A 1 107 ? -20.945 -6.873 15.053 1.00 68.56 107 ASP A N 1
ATOM 913 C CA . ASP A 1 107 ? -22.369 -7.180 14.810 1.00 68.56 107 ASP A CA 1
ATOM 914 C C . ASP A 1 107 ? -22.903 -6.519 13.522 1.00 68.56 107 ASP A C 1
ATOM 916 O O . ASP A 1 107 ? -23.981 -6.826 13.015 1.00 68.56 107 ASP A O 1
ATOM 920 N N . GLU A 1 108 ? -22.111 -5.616 12.947 1.00 65.44 108 GLU A N 1
ATOM 921 C CA . GLU A 1 108 ? -22.371 -4.940 11.690 1.00 65.44 108 GLU A CA 1
ATOM 922 C C . GLU A 1 108 ? -22.082 -5.813 10.464 1.00 65.44 108 GLU A C 1
ATOM 924 O O . GLU A 1 108 ? -22.230 -5.312 9.351 1.00 65.44 108 GLU A O 1
ATOM 929 N N . ILE A 1 109 ? -21.697 -7.089 10.601 1.00 68.81 109 ILE A N 1
ATOM 930 C CA . ILE A 1 109 ? -21.432 -7.974 9.453 1.00 68.81 109 ILE A CA 1
ATOM 931 C C . ILE A 1 109 ? -22.625 -8.035 8.480 1.00 68.81 109 ILE A C 1
ATOM 933 O O . ILE A 1 109 ? -22.433 -8.057 7.264 1.00 68.81 109 ILE A O 1
ATOM 937 N N . LEU A 1 110 ? -23.859 -7.942 8.993 1.00 63.16 110 LEU A N 1
ATOM 938 C CA . LEU A 1 110 ? -25.094 -7.890 8.197 1.00 63.16 110 LEU A CA 1
ATOM 939 C C . LEU A 1 110 ? -25.232 -6.583 7.389 1.00 63.16 110 LEU A C 1
ATOM 941 O O . LEU A 1 110 ? -25.836 -6.576 6.318 1.00 63.16 110 LEU A O 1
ATOM 945 N N . ILE A 1 111 ? -24.626 -5.492 7.868 1.00 72.12 111 ILE A N 1
ATOM 946 C CA . ILE A 1 111 ? -24.620 -4.152 7.253 1.00 72.12 111 ILE A CA 1
ATOM 947 C C . ILE A 1 111 ? -23.284 -3.891 6.522 1.00 72.12 111 ILE A C 1
ATOM 949 O O . ILE A 1 111 ? -23.153 -2.930 5.768 1.00 72.12 111 ILE A O 1
ATOM 953 N N . SER A 1 112 ? -22.281 -4.759 6.683 1.00 65.44 112 SER A N 1
ATOM 954 C CA . SER A 1 112 ? -20.924 -4.591 6.142 1.00 65.44 112 SER A CA 1
ATOM 955 C C . SER A 1 112 ? -20.917 -4.446 4.622 1.00 65.44 112 SER A C 1
ATOM 957 O O . SER A 1 112 ? -20.216 -3.585 4.094 1.00 65.44 112 SER A O 1
ATOM 959 N N . LYS A 1 113 ? -21.799 -5.179 3.927 1.00 68.25 113 LYS A N 1
ATOM 960 C CA . LYS A 1 113 ? -22.017 -5.065 2.477 1.00 68.25 113 LYS A CA 1
ATOM 961 C C . LYS A 1 113 ? -22.501 -3.679 2.045 1.00 68.25 113 LYS A C 1
ATOM 963 O O . LYS A 1 113 ? -22.404 -3.353 0.878 1.00 68.25 113 LYS A O 1
ATOM 968 N N . GLN A 1 114 ? -23.013 -2.847 2.947 1.00 72.44 114 GLN A N 1
ATOM 969 C CA . GLN A 1 114 ? -23.426 -1.475 2.637 1.00 72.44 114 GLN A CA 1
ATOM 970 C C . GLN A 1 114 ? -22.294 -0.462 2.878 1.00 72.44 114 GLN A C 1
ATOM 972 O O . GLN A 1 114 ? -22.374 0.691 2.450 1.00 72.44 114 GLN A O 1
ATOM 977 N N . LYS A 1 115 ? -21.208 -0.871 3.549 1.00 83.00 115 LYS A N 1
ATOM 978 C CA . LYS A 1 115 ? -20.081 0.006 3.873 1.00 83.00 115 LYS A CA 1
ATOM 979 C C . LYS A 1 115 ? -19.095 0.065 2.712 1.00 83.00 115 LYS A C 1
ATOM 981 O O . LYS A 1 115 ? -18.566 -0.944 2.261 1.00 83.00 115 LYS A O 1
ATOM 986 N N . LYS A 1 116 ? -18.745 1.284 2.293 1.00 86.38 116 LYS A N 1
ATOM 987 C CA . LYS A 1 116 ? -17.761 1.528 1.220 1.00 86.38 116 LYS A CA 1
ATOM 988 C C . LYS A 1 116 ? -16.408 0.850 1.488 1.00 86.38 116 LYS A C 1
ATOM 990 O O . LYS A 1 116 ? -15.788 0.353 0.557 1.00 86.38 116 LYS A O 1
ATOM 995 N N . MET A 1 117 ? -15.976 0.792 2.752 1.00 88.44 117 MET A N 1
ATOM 996 C CA . MET A 1 117 ? -14.705 0.163 3.136 1.00 88.44 117 MET A CA 1
ATOM 997 C C . MET A 1 117 ? -14.659 -1.339 2.855 1.00 88.44 117 MET A C 1
ATOM 999 O O . MET A 1 117 ? -13.591 -1.832 2.511 1.00 88.44 117 MET A O 1
ATOM 1003 N N . PHE A 1 118 ? -15.785 -2.056 2.919 1.00 88.19 118 PHE A N 1
ATOM 1004 C CA . PHE A 1 118 ? -15.835 -3.479 2.570 1.00 88.19 118 PHE A CA 1
ATOM 1005 C C . PHE A 1 118 ? -15.431 -3.698 1.105 1.00 88.19 118 PHE A C 1
ATOM 1007 O O . PHE A 1 118 ? -14.511 -4.458 0.812 1.00 88.19 118 PHE A O 1
ATOM 1014 N N . TYR A 1 119 ? -16.041 -2.947 0.184 1.00 89.56 119 TYR A N 1
ATOM 1015 C CA . TYR A 1 119 ? -15.718 -3.024 -1.243 1.00 89.56 119 TYR A CA 1
ATOM 1016 C C . TYR A 1 119 ? -14.298 -2.559 -1.563 1.00 89.56 119 TYR A C 1
ATOM 1018 O O . TYR A 1 119 ? -13.637 -3.160 -2.405 1.00 89.56 119 TYR A O 1
ATOM 1026 N N . ILE A 1 120 ? -13.807 -1.523 -0.873 1.00 90.94 120 ILE A N 1
ATOM 1027 C CA . ILE A 1 120 ? -12.411 -1.085 -1.003 1.00 90.94 120 ILE A CA 1
ATOM 1028 C C . ILE A 1 120 ? -11.472 -2.212 -0.563 1.00 90.94 120 ILE A C 1
ATOM 1030 O O . ILE A 1 120 ? -10.526 -2.529 -1.273 1.00 90.94 120 ILE A O 1
ATOM 1034 N N . THR A 1 121 ? -11.756 -2.853 0.570 1.00 91.62 121 THR A N 1
ATOM 1035 C CA . THR A 1 121 ? -10.946 -3.954 1.109 1.00 91.62 121 THR A CA 1
ATOM 1036 C C . THR A 1 121 ? -10.907 -5.135 0.146 1.00 91.62 121 THR A C 1
ATOM 1038 O O . THR A 1 121 ? -9.834 -5.670 -0.116 1.00 91.62 121 THR A O 1
ATOM 1041 N N . LEU A 1 122 ? -12.050 -5.496 -0.445 1.00 90.25 122 LEU A N 1
ATOM 1042 C CA . LEU A 1 122 ? -12.121 -6.527 -1.480 1.00 90.25 122 LEU A CA 1
ATOM 1043 C C . LEU A 1 122 ? -11.338 -6.147 -2.737 1.00 90.25 122 LEU A C 1
ATOM 1045 O O . LEU A 1 122 ? -10.551 -6.954 -3.217 1.00 90.25 122 LEU A O 1
ATOM 1049 N N . GLY A 1 123 ? -11.525 -4.935 -3.262 1.00 90.50 123 GLY A N 1
ATOM 1050 C CA . GLY A 1 123 ? -10.843 -4.489 -4.478 1.00 90.50 123 GLY A CA 1
ATOM 1051 C C . GLY A 1 123 ? -9.326 -4.447 -4.308 1.00 90.50 123 GLY A C 1
ATOM 1052 O O . GLY A 1 123 ? -8.594 -5.024 -5.109 1.00 90.50 123 GLY A O 1
ATOM 1053 N N . VAL A 1 124 ? -8.851 -3.835 -3.220 1.00 90.38 124 VAL A N 1
ATOM 1054 C CA . VAL A 1 124 ? -7.419 -3.767 -2.900 1.00 90.38 124 VAL A CA 1
ATOM 1055 C C . VAL A 1 124 ? -6.869 -5.166 -2.600 1.00 90.38 124 VAL A C 1
ATOM 1057 O O . VAL A 1 124 ? -5.785 -5.506 -3.066 1.00 90.38 124 VAL A O 1
ATOM 1060 N N . GLY A 1 125 ? -7.622 -6.004 -1.881 1.00 90.62 125 GLY A N 1
ATOM 1061 C CA . GLY A 1 125 ? -7.248 -7.390 -1.603 1.00 90.62 125 GLY A CA 1
ATOM 1062 C C . GLY A 1 125 ? -7.078 -8.211 -2.878 1.00 90.62 125 GLY A C 1
ATOM 1063 O O . GLY A 1 125 ? -6.028 -8.811 -3.083 1.00 90.62 125 GLY A O 1
ATOM 1064 N N . LEU A 1 126 ? -8.059 -8.187 -3.779 1.00 88.50 126 LEU A N 1
ATOM 1065 C CA . LEU A 1 126 ? -7.975 -8.884 -5.063 1.00 88.50 126 LEU A CA 1
ATOM 1066 C C . LEU A 1 126 ? -6.814 -8.367 -5.917 1.00 88.50 126 LEU A C 1
ATOM 1068 O O . LEU A 1 126 ? -6.087 -9.168 -6.495 1.00 88.50 126 LEU A O 1
ATOM 1072 N N . PHE A 1 127 ? -6.602 -7.051 -5.963 1.00 84.88 127 PHE A N 1
ATOM 1073 C CA . PHE A 1 127 ? -5.559 -6.468 -6.802 1.00 84.88 127 PHE A CA 1
ATOM 1074 C C . PHE A 1 127 ? -4.144 -6.737 -6.277 1.00 84.88 127 PHE A C 1
ATOM 1076 O O . PHE A 1 127 ? -3.285 -7.162 -7.043 1.00 84.88 127 PHE A O 1
ATOM 1083 N N . TYR A 1 128 ? -3.885 -6.524 -4.984 1.00 83.00 128 TYR A N 1
ATOM 1084 C CA . TYR A 1 128 ? -2.538 -6.664 -4.420 1.00 83.00 128 TYR A CA 1
ATOM 1085 C C . TYR A 1 128 ? -2.233 -8.081 -3.940 1.00 83.00 128 TYR A C 1
ATOM 1087 O O . TYR A 1 128 ? -1.16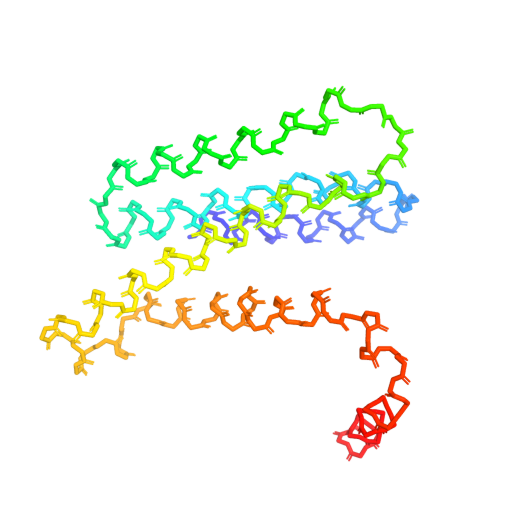1 -8.608 -4.233 1.00 83.00 128 TYR A O 1
ATOM 1095 N N . ILE A 1 129 ? -3.162 -8.715 -3.219 1.00 82.44 129 ILE A N 1
ATOM 1096 C CA . ILE A 1 129 ? -2.972 -10.077 -2.696 1.00 82.44 129 ILE A CA 1
ATOM 1097 C C . ILE A 1 129 ? -3.184 -11.094 -3.816 1.00 82.44 129 ILE A C 1
ATOM 1099 O O . ILE A 1 129 ? -2.412 -12.041 -3.932 1.00 82.44 129 ILE A O 1
ATOM 1103 N N . GLY A 1 130 ? -4.178 -10.883 -4.682 1.00 82.50 130 GLY A N 1
ATOM 1104 C CA . GLY A 1 130 ? -4.444 -11.790 -5.802 1.00 82.50 130 GLY A CA 1
ATOM 1105 C C . GLY A 1 130 ? -3.310 -11.844 -6.830 1.00 82.50 130 GLY A C 1
ATOM 1106 O O . GLY A 1 130 ? -3.047 -12.915 -7.369 1.00 82.50 130 GLY A O 1
ATOM 1107 N N . ASN A 1 131 ? -2.581 -10.743 -7.054 1.00 81.62 131 ASN A N 1
ATOM 1108 C CA . ASN A 1 131 ? -1.425 -10.734 -7.962 1.00 81.62 131 ASN A CA 1
ATOM 1109 C C . ASN A 1 131 ? -0.126 -11.264 -7.342 1.00 81.62 131 ASN A C 1
ATOM 1111 O O . ASN A 1 131 ? 0.790 -11.629 -8.077 1.00 81.62 131 ASN A O 1
ATOM 1115 N N . LEU A 1 132 ? -0.005 -11.306 -6.013 1.00 78.56 132 LEU A N 1
ATOM 1116 C CA . LEU A 1 132 ? 1.227 -11.728 -5.332 1.00 78.56 132 LEU A CA 1
ATOM 1117 C C . LEU A 1 132 ? 1.711 -13.128 -5.771 1.00 78.56 132 LEU A C 1
ATOM 1119 O O . LEU A 1 132 ? 2.894 -13.255 -6.100 1.00 78.56 132 LEU A O 1
ATOM 1123 N N . PRO A 1 133 ? 0.842 -14.158 -5.866 1.00 79.75 133 PRO A N 1
ATOM 1124 C CA . PRO A 1 133 ? 1.219 -15.463 -6.407 1.00 79.75 133 PRO A CA 1
ATOM 1125 C C . PRO A 1 133 ? 1.724 -15.395 -7.850 1.00 79.75 133 PRO A C 1
ATOM 1127 O O . PRO A 1 133 ? 2.710 -16.051 -8.171 1.00 79.75 133 PRO A O 1
ATOM 1130 N N . PHE A 1 134 ? 1.107 -14.576 -8.707 1.00 78.19 134 PHE A N 1
ATOM 1131 C CA . PHE A 1 134 ? 1.545 -14.410 -10.096 1.00 78.19 134 PHE A CA 1
ATOM 1132 C C . PHE A 1 134 ? 2.925 -13.764 -10.182 1.00 78.19 134 PHE A C 1
ATOM 1134 O O . PHE A 1 134 ? 3.744 -14.222 -10.970 1.00 78.19 134 PHE A O 1
ATOM 1141 N N . PHE A 1 135 ? 3.223 -12.767 -9.343 1.00 73.62 135 PHE A N 1
ATOM 1142 C CA . PHE A 1 135 ? 4.562 -12.174 -9.270 1.00 73.62 135 PHE A CA 1
ATOM 1143 C C . PHE A 1 135 ? 5.608 -13.160 -8.739 1.00 73.62 135 PHE A C 1
ATOM 1145 O O . PHE A 1 135 ? 6.699 -13.256 -9.300 1.00 73.62 135 PHE A O 1
ATOM 1152 N N . GLY A 1 136 ? 5.287 -13.909 -7.680 1.00 74.75 136 GLY A N 1
ATOM 1153 C CA . GLY A 1 136 ? 6.212 -14.871 -7.073 1.00 74.75 136 GLY A CA 1
ATOM 1154 C C . GLY A 1 136 ? 6.480 -16.099 -7.948 1.00 74.75 136 GLY A C 1
ATOM 1155 O O . GLY A 1 136 ? 7.602 -16.598 -7.988 1.00 74.75 136 GLY A O 1
ATOM 1156 N N . LEU A 1 137 ? 5.466 -16.565 -8.680 1.00 82.69 137 LEU A N 1
ATOM 1157 C CA . LEU A 1 137 ? 5.527 -17.762 -9.523 1.00 82.69 137 LEU A CA 1
ATOM 1158 C C . LEU A 1 137 ? 5.691 -17.437 -11.010 1.00 82.69 137 LEU A C 1
ATOM 1160 O O . LEU A 1 137 ? 5.649 -18.349 -11.831 1.00 82.69 137 LEU A O 1
ATOM 1164 N N . TYR A 1 138 ? 5.907 -16.170 -11.374 1.00 81.88 138 TYR A N 1
ATOM 1165 C CA . TYR A 1 138 ? 5.896 -15.708 -12.764 1.00 81.88 138 TYR A CA 1
ATOM 1166 C C . TYR A 1 138 ? 6.766 -16.569 -13.688 1.00 81.88 138 TYR A C 1
ATOM 1168 O O . TYR A 1 138 ? 6.303 -17.073 -14.709 1.00 81.88 138 TYR A O 1
ATOM 1176 N N . TYR A 1 139 ? 8.014 -16.823 -13.287 1.00 82.69 139 TYR A N 1
ATOM 1177 C CA . TYR A 1 139 ? 8.952 -17.636 -14.064 1.00 82.69 139 TYR A CA 1
ATOM 1178 C C . TYR A 1 139 ? 8.573 -19.118 -14.150 1.00 82.69 139 TYR A C 1
ATOM 1180 O O . TYR A 1 139 ? 9.001 -19.796 -15.081 1.00 82.69 139 TYR A O 1
ATOM 1188 N N . MET A 1 140 ? 7.809 -19.634 -13.185 1.00 86.50 140 MET A N 1
ATOM 1189 C CA . MET A 1 140 ? 7.277 -20.997 -13.237 1.00 86.50 140 MET A CA 1
ATOM 1190 C C . MET A 1 140 ? 6.079 -21.056 -14.187 1.00 86.50 140 MET A C 1
ATOM 1192 O O . MET A 1 140 ? 6.050 -21.907 -15.067 1.00 86.50 140 MET A O 1
ATOM 1196 N N . ILE A 1 141 ? 5.155 -20.097 -14.086 1.00 85.94 141 ILE A N 1
ATOM 1197 C CA . ILE A 1 141 ? 3.975 -19.991 -14.958 1.00 85.94 141 ILE A CA 1
ATOM 1198 C C . ILE A 1 141 ? 4.390 -19.782 -16.423 1.00 85.94 141 ILE A C 1
ATOM 1200 O O . ILE A 1 141 ? 3.804 -20.373 -17.325 1.00 85.94 141 ILE A O 1
ATOM 1204 N N . LEU A 1 142 ? 5.439 -18.997 -16.687 1.00 85.19 142 LEU A N 1
ATOM 1205 C CA . LEU A 1 142 ? 5.977 -18.802 -18.040 1.00 85.19 142 LEU A CA 1
ATOM 1206 C C . LEU A 1 142 ? 6.438 -20.100 -18.715 1.00 85.19 142 LEU A C 1
ATOM 1208 O O . LEU A 1 142 ? 6.431 -20.181 -19.940 1.00 85.19 142 LEU A O 1
ATOM 1212 N N . LYS A 1 143 ? 6.840 -21.109 -17.937 1.00 91.06 143 LYS A N 1
ATOM 1213 C CA . LYS A 1 143 ? 7.288 -22.405 -18.464 1.00 91.06 143 LYS A CA 1
ATOM 1214 C C . LYS A 1 143 ? 6.138 -23.357 -18.788 1.00 91.06 143 LYS A C 1
ATOM 1216 O O . LYS A 1 143 ? 6.397 -24.410 -19.355 1.00 91.06 143 LYS A O 1
ATOM 1221 N N . GLU A 1 144 ? 4.900 -22.987 -18.465 1.00 91.50 144 GLU A N 1
ATOM 1222 C CA . GLU A 1 144 ? 3.702 -23.798 -18.683 1.00 91.50 144 GLU A CA 1
ATOM 1223 C C . GLU A 1 144 ? 2.907 -23.281 -19.898 1.00 91.50 144 GLU A C 1
ATOM 1225 O O . GLU A 1 144 ? 1.977 -22.482 -19.741 1.00 91.50 144 GLU A O 1
ATOM 1230 N N . PRO A 1 145 ? 3.234 -23.713 -21.135 1.00 87.88 145 PRO A N 1
ATOM 1231 C CA . PRO A 1 145 ? 2.611 -23.198 -22.361 1.00 87.88 145 PRO A CA 1
ATOM 1232 C C . PRO A 1 145 ? 1.099 -23.439 -22.409 1.00 87.88 145 PRO A C 1
ATOM 1234 O O . PRO A 1 145 ? 0.357 -22.672 -23.017 1.00 87.88 145 PRO A O 1
ATOM 1237 N N . THR A 1 146 ? 0.620 -24.480 -21.730 1.00 92.56 146 THR A N 1
ATOM 1238 C CA . THR A 1 146 ? -0.796 -24.839 -21.629 1.00 92.56 146 THR A CA 1
ATOM 1239 C C . THR A 1 146 ? -1.632 -23.710 -21.030 1.00 92.56 146 THR A C 1
ATOM 1241 O O . THR A 1 146 ? -2.708 -23.411 -21.543 1.00 92.56 146 THR A O 1
ATOM 1244 N N . ILE A 1 147 ? -1.127 -23.043 -19.985 1.00 87.81 147 ILE A N 1
ATOM 1245 C CA . ILE A 1 147 ? -1.816 -21.921 -19.326 1.00 87.81 147 ILE A CA 1
ATOM 1246 C C . ILE A 1 147 ? -1.972 -20.752 -20.304 1.00 87.81 147 ILE A C 1
ATOM 1248 O O . ILE A 1 147 ? -3.057 -20.185 -20.430 1.00 87.81 147 ILE A O 1
ATOM 1252 N N . TRP A 1 148 ? -0.910 -20.432 -21.045 1.00 88.56 148 TRP A N 1
ATOM 1253 C CA . TRP A 1 148 ? -0.910 -19.344 -22.023 1.00 88.56 148 TRP A CA 1
ATOM 1254 C C . TRP A 1 148 ? -1.804 -19.634 -23.223 1.00 88.56 148 TRP A C 1
ATOM 1256 O O . TRP A 1 148 ? -2.497 -18.737 -23.692 1.00 88.56 148 TRP A O 1
ATOM 1266 N N . ASN A 1 149 ? -1.855 -20.887 -23.675 1.00 91.62 149 ASN A N 1
ATOM 1267 C CA . ASN A 1 149 ? -2.748 -21.302 -24.753 1.00 91.62 149 ASN A CA 1
ATOM 1268 C C . ASN A 1 149 ? -4.221 -21.163 -24.350 1.00 91.62 149 ASN A C 1
ATOM 1270 O O . ASN A 1 149 ? -5.008 -20.624 -25.123 1.00 91.62 149 ASN A O 1
ATOM 1274 N N . TYR A 1 150 ? -4.600 -21.586 -23.139 1.00 91.56 150 TYR A N 1
ATOM 1275 C CA . TYR A 1 150 ? -5.967 -21.381 -22.648 1.00 91.56 150 TYR A CA 1
ATOM 1276 C C . TYR A 1 150 ? -6.312 -19.903 -22.500 1.00 91.56 150 TYR A C 1
ATOM 1278 O O . TYR A 1 150 ? -7.392 -19.489 -22.913 1.00 91.56 150 TYR A O 1
ATOM 1286 N N . TYR A 1 151 ? -5.390 -19.110 -21.951 1.00 87.25 151 TYR A N 1
ATOM 1287 C CA . TYR A 1 151 ? -5.552 -17.664 -21.855 1.00 87.25 151 TYR A CA 1
ATOM 1288 C C . TYR A 1 151 ? -5.766 -17.046 -23.244 1.00 87.25 151 TYR A C 1
ATOM 1290 O O . TYR A 1 151 ? -6.726 -16.313 -23.454 1.00 87.25 151 TYR A O 1
ATOM 1298 N N . TYR A 1 152 ? -4.933 -17.404 -24.222 1.00 89.12 152 TYR A N 1
ATOM 1299 C CA . TYR A 1 152 ? -5.051 -16.927 -25.597 1.00 89.12 152 TYR A CA 1
ATOM 1300 C C . TYR A 1 152 ? -6.394 -17.306 -26.237 1.00 89.12 152 TYR A C 1
ATOM 1302 O O . TYR A 1 152 ? -7.076 -16.439 -26.783 1.00 89.12 152 TYR A O 1
ATOM 1310 N N . ILE A 1 153 ? -6.813 -18.571 -26.117 1.00 93.12 153 ILE A N 1
ATOM 1311 C CA . ILE A 1 153 ? -8.106 -19.044 -26.634 1.00 93.12 153 ILE A CA 1
ATOM 1312 C C . ILE A 1 153 ? -9.257 -18.267 -25.993 1.00 93.12 153 ILE A C 1
ATOM 1314 O O . ILE A 1 153 ? -10.132 -17.798 -26.710 1.00 93.12 153 ILE A O 1
ATOM 1318 N N . PHE A 1 154 ? -9.235 -18.079 -24.671 1.00 92.19 154 PHE A N 1
ATOM 1319 C CA . PHE A 1 154 ? -10.270 -17.334 -23.955 1.00 92.19 154 PHE A CA 1
ATOM 1320 C C . PHE A 1 154 ? -10.459 -15.917 -24.516 1.00 92.19 154 PHE A C 1
ATOM 1322 O O . PHE A 1 154 ? -11.594 -15.498 -24.745 1.00 92.19 154 PHE A O 1
ATOM 1329 N N . PHE A 1 155 ? -9.372 -15.188 -24.787 1.00 88.75 155 PHE A N 1
ATOM 1330 C CA . PHE A 1 155 ? -9.471 -13.852 -25.385 1.00 88.75 155 PHE A CA 1
ATOM 1331 C C . PHE A 1 155 ? -9.938 -13.889 -26.843 1.00 88.75 155 PHE A C 1
ATOM 1333 O O . PHE A 1 155 ? -10.714 -13.025 -27.226 1.00 88.75 155 PHE A O 1
ATOM 1340 N N . MET A 1 156 ? -9.542 -14.896 -27.623 1.00 89.88 156 MET A N 1
ATOM 1341 C CA . MET A 1 156 ? -9.981 -15.060 -29.017 1.00 89.88 156 MET A CA 1
ATOM 1342 C C . MET A 1 156 ? -11.445 -15.497 -29.165 1.00 89.88 156 MET A C 1
ATOM 1344 O O . MET A 1 156 ? -12.022 -15.325 -30.231 1.00 89.88 156 MET A O 1
ATOM 1348 N N . THR A 1 157 ? -12.036 -16.134 -28.150 1.00 90.25 157 THR A N 1
ATOM 1349 C CA . THR A 1 157 ? -13.445 -16.565 -28.191 1.00 90.25 157 THR A CA 1
ATOM 1350 C C . THR A 1 157 ? -14.403 -15.542 -27.598 1.00 90.25 157 THR A C 1
ATOM 1352 O O . THR A 1 157 ? -15.597 -15.593 -27.879 1.00 90.25 157 THR A O 1
ATOM 1355 N N . THR A 1 158 ? -13.906 -14.668 -26.721 1.00 77.12 158 THR A N 1
ATOM 1356 C CA . THR A 1 158 ? -14.734 -13.701 -25.977 1.00 77.12 158 THR A CA 1
ATOM 1357 C C . THR A 1 158 ? -14.710 -12.303 -26.610 1.00 77.12 158 THR A C 1
ATOM 1359 O O . THR A 1 158 ? -15.539 -11.465 -26.255 1.00 77.12 158 THR A O 1
ATOM 1362 N N . TYR A 1 159 ? -13.805 -12.067 -27.563 1.00 54.62 159 TYR A N 1
ATOM 1363 C CA . TYR A 1 159 ? -13.698 -10.867 -28.398 1.00 54.62 159 TYR A CA 1
ATOM 1364 C C . TYR A 1 159 ? -13.677 -11.258 -29.874 1.00 54.62 159 TYR 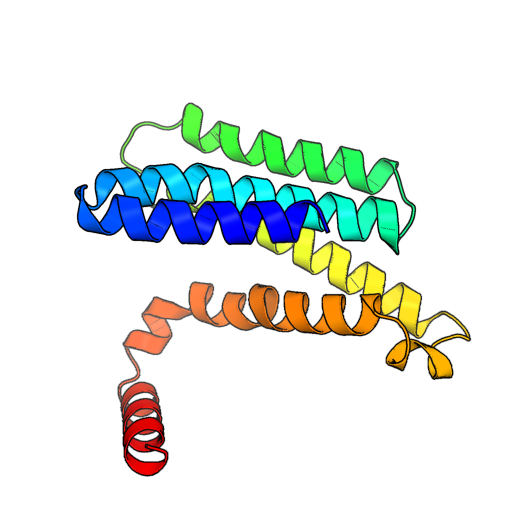A C 1
ATOM 1366 O O . TYR A 1 159 ? -14.195 -10.459 -30.685 1.00 54.62 159 TYR A O 1
#

Radius of gyration: 18.84 Å; chains: 1; bounding box: 51×39×45 Å

Foldseek 3Di:
DVVVVVVVVLVVVLVVDVVPDDPPVVVVSCVPNLLVVLLVLLCCLQCVQVVHPVSSVVLNVVLVVLCVVVVPDDPDPPVSPCSSVVSSLVSNLVSLVVNVVVCVPDPCVVVLVVDPVSVVSVVCCCVRVVCPCCVVCVVVVVVVVVVVVVVVVVVVVVD

pLDDT: mean 81.84, std 12.59, range [47.16, 97.62]